Protein AF-A0A497EZC7-F1 (afdb_monomer_lite)

pLDDT: mean 90.72, std 11.77, range [41.47, 98.62]

Foldseek 3Di:
DDDDLVNLVVVCVVVPDDPVRNVVVVVVVLVVQVKDKDKADWDQALQRQLVRVVVVQVVVCVVVVADPVQQVVLVVVVSVVSVVVCVVVVGGRFTWMKMWIWGWDQDPVRGTHIHTDDMDIGTDDDPDDDDDD

Radius of gyration: 20.05 Å; chains: 1; bounding box: 45×36×68 Å

Organism: NCBI:txid2056631

Secondary structure (DSSP, 8-state):
-PPPHHHHHHHHHHTT--HHHHHHHHHHHHH----EEEEPPPBSSHHHHHHHHHHHHHHHHHHTT--HHHHHHHHHHHHHHHHHHHHHTT-TTS-EEEEEEEEEEEPTTS-EEEEEEEEEEEE----------

Sequence (133 aa):
MSETKEELIKRLKAEGFSDEQIEKILAALEGRIATRQVVTRISPTGRGALFRLKRAFYAIVNSEKADRLKSAEFWKEFAGKIVEASTKHGIQDKPCRIRMEYAIKVTSEGVKVVKPIAATIEVYDKVEEVKVL

Structure (mmCIF, N/CA/C/O backbone):
data_AF-A0A497EZC7-F1
#
_entry.id   AF-A0A497EZC7-F1
#
loop_
_atom_site.group_PDB
_atom_site.id
_atom_site.type_symbol
_atom_site.label_atom_id
_atom_site.label_alt_id
_atom_site.label_comp_id
_atom_site.label_asym_id
_atom_site.label_entity_id
_atom_site.label_seq_id
_atom_site.pdbx_PDB_ins_code
_atom_site.Cartn_x
_atom_site.Cartn_y
_atom_site.Cartn_z
_atom_site.occupancy
_atom_site.B_iso_or_equiv
_atom_site.auth_seq_id
_atom_site.auth_comp_id
_atom_site.auth_asym_id
_atom_site.auth_atom_id
_atom_site.pdbx_PDB_model_num
ATOM 1 N N . MET A 1 1 ? -28.432 -11.520 11.188 1.00 41.47 1 MET A N 1
ATOM 2 C CA . MET A 1 1 ? -28.153 -11.076 12.568 1.00 41.47 1 MET A CA 1
ATOM 3 C C . MET A 1 1 ? -26.749 -11.552 12.889 1.00 41.47 1 MET A C 1
ATOM 5 O O . MET A 1 1 ? -26.530 -12.754 12.836 1.00 41.47 1 MET A O 1
ATOM 9 N N . SER A 1 2 ? -25.778 -10.652 13.040 1.00 52.66 2 SER A N 1
ATOM 10 C CA . SER A 1 2 ? -24.414 -11.040 13.419 1.00 52.66 2 SER A CA 1
ATOM 11 C C . SER A 1 2 ? -24.382 -11.327 14.918 1.00 52.66 2 SER A C 1
ATOM 13 O O . SER A 1 2 ? -24.794 -10.464 15.688 1.00 52.66 2 SER A O 1
ATOM 15 N N . GLU A 1 3 ? -23.910 -12.510 15.305 1.00 72.88 3 GLU A N 1
ATOM 16 C CA . GLU A 1 3 ? -23.627 -12.870 16.701 1.00 72.88 3 GLU A CA 1
ATOM 17 C C . GLU A 1 3 ? -22.699 -11.814 17.326 1.00 72.88 3 GLU A C 1
ATOM 19 O O . GLU A 1 3 ? -21.714 -11.393 16.708 1.00 72.88 3 GLU A O 1
ATOM 24 N N . THR A 1 4 ? -23.041 -11.328 18.517 1.00 79.62 4 THR A N 1
ATOM 25 C CA . THR A 1 4 ? -22.244 -10.315 19.220 1.00 79.62 4 THR A CA 1
ATOM 26 C C . THR A 1 4 ? -21.006 -10.945 19.868 1.00 79.62 4 THR A C 1
ATOM 28 O O . THR A 1 4 ? -20.967 -12.142 20.155 1.00 79.62 4 THR A O 1
ATOM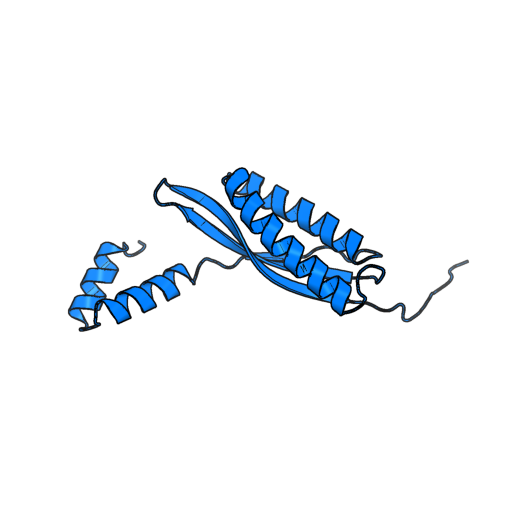 31 N N . LYS A 1 5 ? -19.959 -10.144 20.122 1.00 75.88 5 LYS A N 1
ATOM 32 C CA . LYS A 1 5 ? -18.698 -10.627 20.724 1.00 75.88 5 LYS A CA 1
ATOM 33 C C . LYS A 1 5 ? -18.929 -11.342 22.066 1.00 75.88 5 LYS A C 1
ATOM 35 O O . LYS A 1 5 ? -18.256 -12.325 22.361 1.00 75.88 5 LYS A O 1
ATOM 40 N N . GLU A 1 6 ? -19.888 -10.865 22.855 1.00 80.75 6 GLU A N 1
ATOM 41 C CA . GLU A 1 6 ? -20.237 -11.421 24.167 1.00 80.75 6 GLU A CA 1
ATOM 42 C C . GLU A 1 6 ? -20.952 -12.775 24.069 1.00 80.75 6 GLU A C 1
ATOM 44 O O . GLU A 1 6 ? -20.659 -13.685 24.848 1.00 80.75 6 GLU A O 1
ATOM 49 N N . GLU A 1 7 ? -21.842 -12.938 23.087 1.00 86.38 7 GLU A N 1
ATOM 50 C CA . GLU A 1 7 ? -22.513 -14.213 22.801 1.00 86.38 7 GLU A CA 1
ATOM 51 C C . GLU A 1 7 ? -21.506 -15.270 22.340 1.00 86.38 7 GLU A C 1
ATOM 53 O O . GLU A 1 7 ? -21.516 -16.397 22.839 1.00 86.38 7 GLU A O 1
ATOM 58 N N . LEU A 1 8 ? -20.563 -14.873 21.480 1.00 81.88 8 LEU A N 1
ATOM 59 C CA . LEU A 1 8 ? -19.504 -15.751 20.996 1.00 81.88 8 LEU A CA 1
ATOM 60 C C . LEU A 1 8 ? -18.570 -16.208 22.132 1.00 81.88 8 LEU A C 1
ATOM 62 O O . LEU A 1 8 ? -18.237 -17.389 22.211 1.00 81.88 8 LEU A O 1
ATOM 66 N N . ILE A 1 9 ? -18.182 -15.309 23.048 1.00 85.12 9 ILE A N 1
ATOM 67 C CA . ILE A 1 9 ? -17.377 -15.672 24.229 1.00 85.12 9 ILE A CA 1
ATOM 68 C C . ILE A 1 9 ? -18.137 -16.660 25.117 1.00 85.12 9 ILE A C 1
ATOM 70 O O . ILE A 1 9 ? -17.564 -17.666 25.533 1.00 85.12 9 ILE A O 1
ATOM 74 N N . LYS A 1 10 ? -19.424 -16.409 25.398 1.00 89.56 10 LYS A N 1
ATOM 75 C CA . LYS A 1 10 ? -20.251 -17.330 26.193 1.00 89.56 10 LYS A CA 1
ATOM 76 C C . LYS A 1 10 ? -20.334 -18.714 25.557 1.00 89.56 10 LYS A C 1
ATOM 78 O O . LYS A 1 10 ? -20.199 -19.705 26.271 1.00 89.56 10 LYS A O 1
ATOM 83 N N . ARG A 1 11 ? -20.515 -18.786 24.235 1.00 89.88 11 ARG A N 1
ATOM 84 C CA . ARG A 1 11 ? -20.578 -20.057 23.505 1.00 89.88 11 ARG A CA 1
ATOM 85 C C . ARG A 1 11 ? -19.255 -20.814 23.571 1.00 89.88 11 ARG A C 1
ATOM 87 O O . ARG A 1 11 ? -19.248 -21.979 23.944 1.00 89.88 11 ARG A O 1
ATOM 94 N N . LEU A 1 12 ? -18.137 -20.141 23.300 1.00 87.94 12 LEU A N 1
ATOM 95 C CA . LEU A 1 12 ? -16.814 -20.770 23.339 1.00 87.94 12 LEU A CA 1
ATOM 96 C C . LEU A 1 12 ? -16.434 -21.240 24.755 1.00 87.94 12 LEU A C 1
ATOM 98 O O . LEU A 1 12 ? -15.834 -22.300 24.908 1.00 87.94 12 LEU A O 1
ATOM 102 N N . LYS A 1 13 ? -16.841 -20.511 25.804 1.00 88.56 13 LYS A N 1
ATOM 103 C CA . LYS A 1 13 ? -16.687 -20.981 27.191 1.00 88.56 13 LYS A CA 1
ATOM 104 C C . LYS A 1 13 ? -17.543 -22.213 27.484 1.00 88.56 13 LYS A C 1
ATOM 106 O O . LYS A 1 13 ? -17.064 -23.135 28.135 1.00 88.56 13 LYS A O 1
ATOM 111 N N . ALA A 1 14 ? -18.784 -22.251 26.995 1.00 90.25 14 ALA A N 1
ATOM 112 C CA . ALA A 1 14 ? -19.667 -23.410 27.147 1.00 90.25 14 ALA A CA 1
ATOM 113 C C . ALA A 1 14 ? -19.164 -24.647 26.377 1.00 90.25 14 ALA A C 1
ATOM 115 O O . ALA A 1 14 ? -19.369 -25.771 26.824 1.00 90.25 14 ALA A O 1
ATOM 116 N N . GLU A 1 15 ? -18.462 -24.440 25.261 1.00 90.50 15 GLU A N 1
ATOM 117 C CA . GLU A 1 15 ? -17.773 -25.483 24.487 1.00 90.50 15 GLU A CA 1
ATOM 118 C C . GLU A 1 15 ? -16.445 -25.941 25.132 1.00 90.50 15 GLU A C 1
ATOM 120 O O . GLU A 1 15 ? -15.810 -26.871 24.639 1.00 90.50 15 GLU A O 1
ATOM 125 N N . GLY A 1 16 ? -16.035 -25.332 26.253 1.00 89.56 16 GLY A N 1
ATOM 126 C CA . GLY A 1 16 ? -14.880 -25.760 27.045 1.00 89.56 16 GLY A CA 1
ATOM 127 C C . GLY A 1 16 ? -13.530 -25.208 26.582 1.00 89.56 16 GLY A C 1
ATOM 128 O O . GLY A 1 16 ? -12.494 -25.714 27.012 1.00 89.56 16 GLY A O 1
ATOM 129 N N . PHE A 1 17 ? -13.510 -24.179 25.729 1.00 89.44 17 PHE A N 1
ATOM 130 C CA . PHE A 1 17 ? -12.264 -23.505 25.361 1.00 89.44 17 PHE A CA 1
ATOM 131 C C . PHE A 1 17 ? -11.688 -22.723 26.549 1.00 89.44 17 PHE A C 1
ATOM 133 O O . PHE A 1 17 ? -12.419 -22.050 27.280 1.00 89.44 17 PHE A O 1
ATOM 140 N N . SER A 1 18 ? -10.364 -22.772 26.719 1.00 90.25 18 SER A N 1
ATOM 141 C CA . SER A 1 18 ? -9.673 -21.945 27.712 1.00 90.25 18 SER A CA 1
ATOM 142 C C . SER A 1 18 ? -9.696 -20.468 27.315 1.00 90.25 18 SER A C 1
ATOM 144 O O . SER A 1 18 ? -9.788 -20.137 26.131 1.00 90.25 18 SER A O 1
ATOM 146 N N . ASP A 1 19 ? -9.554 -19.566 28.289 1.00 82.38 19 ASP A N 1
ATOM 147 C CA . ASP A 1 19 ? -9.511 -18.123 28.018 1.00 82.38 19 ASP A CA 1
ATOM 148 C C . ASP A 1 19 ? -8.410 -17.761 26.995 1.00 82.38 19 ASP A C 1
ATOM 150 O O . ASP A 1 19 ? -8.657 -16.969 26.087 1.00 82.38 19 ASP A O 1
ATOM 154 N N . GLU A 1 20 ? -7.250 -18.430 27.038 1.00 80.50 20 GLU A N 1
ATOM 155 C CA . GLU A 1 20 ? -6.172 -18.266 26.047 1.00 80.50 20 GLU A CA 1
ATOM 156 C C . GLU A 1 20 ? -6.570 -18.734 24.637 1.00 80.50 20 GLU A C 1
ATOM 158 O O . GLU A 1 20 ? -6.218 -18.102 23.639 1.00 80.50 20 GLU A O 1
ATOM 163 N N . GLN A 1 21 ? -7.308 -19.843 24.515 1.00 83.25 21 GLN A N 1
ATOM 164 C CA . GLN A 1 21 ? -7.793 -20.329 23.219 1.00 83.25 21 GLN A CA 1
ATOM 165 C C . GLN A 1 21 ? -8.860 -19.399 22.645 1.00 83.25 21 GLN A C 1
ATOM 167 O O . GLN A 1 21 ? -8.840 -19.113 21.447 1.00 83.25 21 GLN A O 1
ATOM 172 N N . ILE A 1 22 ? -9.757 -18.897 23.495 1.00 84.81 22 ILE A N 1
ATOM 173 C CA . ILE A 1 22 ? -10.784 -17.923 23.121 1.00 84.81 22 ILE A CA 1
ATOM 174 C C . ILE A 1 22 ? -10.127 -16.638 22.631 1.00 84.81 22 ILE A C 1
ATOM 176 O O . ILE A 1 22 ? -10.505 -16.133 21.578 1.00 84.81 22 ILE A O 1
ATOM 180 N N . GLU A 1 23 ? -9.102 -16.143 23.322 1.00 78.25 23 GLU A N 1
ATOM 181 C CA . GLU A 1 23 ? -8.352 -14.962 22.898 1.00 78.25 23 GLU A CA 1
ATOM 182 C C . GLU A 1 23 ? -7.668 -15.182 21.541 1.00 78.25 23 GLU A C 1
ATOM 184 O O . GLU A 1 23 ? -7.738 -14.324 20.662 1.00 78.25 23 GLU A O 1
ATOM 189 N N . LYS A 1 24 ? -7.101 -16.370 21.306 1.00 73.94 24 LYS A N 1
ATOM 190 C CA . LYS A 1 24 ? -6.490 -16.739 20.019 1.00 73.94 24 LYS A CA 1
ATOM 191 C C . LYS A 1 24 ? -7.513 -16.834 18.882 1.00 73.94 24 LYS A C 1
ATOM 193 O O . LYS A 1 24 ? -7.238 -16.387 17.769 1.00 73.94 24 LYS A O 1
ATOM 198 N N . ILE A 1 25 ? -8.690 -17.400 19.152 1.00 78.81 25 ILE A N 1
ATOM 199 C CA . ILE A 1 25 ? -9.801 -17.530 18.196 1.00 78.81 25 ILE A CA 1
ATOM 200 C C . ILE A 1 25 ? -10.400 -16.159 17.885 1.00 78.81 25 ILE A C 1
ATOM 202 O O . ILE A 1 25 ? -10.635 -15.846 16.720 1.00 78.81 25 ILE A O 1
ATOM 206 N N . LEU A 1 26 ? -10.596 -15.319 18.902 1.00 76.31 26 LEU A N 1
ATOM 207 C CA . LEU A 1 26 ? -11.054 -13.944 18.740 1.00 76.31 26 LEU A CA 1
ATOM 208 C C . LEU A 1 26 ? -10.027 -13.115 17.981 1.00 76.31 26 LEU A C 1
ATOM 210 O O . LEU A 1 26 ? -10.413 -12.433 17.047 1.00 76.31 26 LEU A O 1
ATOM 214 N N . ALA A 1 27 ? -8.736 -13.230 18.282 1.00 66.44 27 ALA A N 1
ATOM 215 C CA . ALA A 1 27 ? -7.679 -12.571 17.521 1.00 66.44 27 ALA A CA 1
ATOM 216 C C . ALA A 1 27 ? -7.612 -13.069 16.066 1.00 66.44 27 ALA A C 1
ATOM 218 O O . ALA A 1 27 ? -7.333 -12.286 15.160 1.00 66.44 27 ALA A O 1
ATOM 219 N N . ALA A 1 28 ? -7.907 -14.348 15.810 1.00 63.75 28 ALA A N 1
ATOM 220 C CA . ALA A 1 28 ? -7.988 -14.904 14.459 1.00 63.75 28 ALA A CA 1
ATOM 221 C C . ALA A 1 28 ? -9.260 -14.466 13.707 1.00 63.75 28 ALA A C 1
ATOM 223 O O . ALA A 1 28 ? -9.206 -14.233 12.500 1.00 63.75 28 ALA A O 1
ATOM 224 N N . LEU A 1 29 ? -10.394 -14.307 14.396 1.00 66.44 29 LEU A N 1
ATOM 225 C CA . LEU A 1 29 ? -11.658 -13.798 13.846 1.00 66.44 29 LEU A CA 1
ATOM 226 C C . LEU A 1 29 ? -11.623 -12.284 13.625 1.00 66.44 29 LEU A C 1
ATOM 228 O O . LEU A 1 29 ? -12.000 -11.812 12.558 1.00 66.44 29 LEU A O 1
ATOM 232 N N . GLU A 1 30 ? -11.088 -11.533 14.582 1.00 60.34 30 GLU A N 1
ATOM 233 C CA . GLU A 1 30 ? -10.699 -10.133 14.422 1.00 60.34 30 GLU A CA 1
ATOM 234 C C . GLU A 1 30 ? -9.596 -9.995 13.372 1.00 60.34 30 GLU A C 1
ATOM 236 O O . GLU A 1 30 ? -9.479 -8.938 12.775 1.00 60.34 30 GLU A O 1
ATOM 241 N N . GLY A 1 31 ? -8.806 -11.045 13.120 1.00 48.03 31 GLY A N 1
ATOM 242 C CA . GLY A 1 31 ? -7.839 -11.166 12.029 1.00 48.03 31 GLY A CA 1
ATOM 243 C C . GLY A 1 31 ? -8.476 -11.471 10.669 1.00 48.03 31 GLY A C 1
ATOM 244 O O . GLY A 1 31 ? -7.932 -11.053 9.649 1.00 48.03 31 GLY A O 1
ATOM 245 N N . ARG A 1 32 ? -9.683 -12.061 10.633 1.00 49.59 32 ARG A N 1
ATOM 246 C CA . ARG A 1 32 ? -10.578 -12.090 9.458 1.00 49.59 32 ARG A CA 1
ATOM 247 C C . ARG A 1 32 ? -11.246 -10.726 9.237 1.00 49.59 32 ARG A C 1
ATOM 249 O O . ARG A 1 32 ? -12.400 -10.643 8.816 1.00 49.59 32 ARG A O 1
ATOM 256 N N . ILE A 1 33 ? -10.505 -9.639 9.468 1.00 57.84 33 ILE A N 1
ATOM 257 C CA . ILE A 1 33 ? -10.818 -8.344 8.868 1.00 57.84 33 ILE A CA 1
ATOM 258 C C . ILE A 1 33 ? -10.995 -8.616 7.388 1.00 57.84 33 ILE A C 1
ATOM 260 O O . ILE A 1 33 ? -10.109 -9.219 6.778 1.00 57.84 33 ILE A O 1
ATOM 264 N N . ALA A 1 34 ? -12.127 -8.195 6.824 1.00 63.91 34 ALA A N 1
ATOM 265 C CA . ALA A 1 34 ? -12.334 -8.217 5.387 1.00 63.91 34 ALA A CA 1
ATOM 266 C C . ALA A 1 34 ? -11.110 -7.571 4.729 1.00 63.91 34 ALA A C 1
ATOM 268 O O . ALA A 1 34 ? -10.932 -6.350 4.775 1.00 63.91 34 ALA A O 1
ATOM 269 N N . THR A 1 35 ? -10.220 -8.419 4.217 1.00 80.81 35 THR A N 1
ATOM 270 C CA . THR A 1 35 ? -8.949 -7.986 3.663 1.00 80.81 35 THR A CA 1
ATOM 271 C C . THR A 1 35 ? -9.271 -7.477 2.282 1.00 80.81 35 THR A C 1
ATOM 273 O O . THR A 1 35 ? -9.842 -8.183 1.452 1.00 80.81 35 THR A O 1
ATOM 276 N N . ARG A 1 36 ? -8.989 -6.201 2.073 1.00 94.25 36 ARG A N 1
ATOM 277 C CA . ARG A 1 36 ? -9.261 -5.515 0.820 1.00 94.25 36 ARG A CA 1
ATOM 278 C C . ARG A 1 36 ? -7.958 -5.332 0.074 1.00 94.25 36 ARG A C 1
ATOM 280 O O . ARG A 1 36 ? -6.881 -5.324 0.668 1.00 94.25 36 ARG A O 1
ATOM 287 N N . GLN A 1 37 ? -8.064 -5.176 -1.236 1.00 96.50 37 GLN A N 1
ATOM 288 C CA . GLN A 1 37 ? -6.910 -4.997 -2.100 1.00 96.50 37 GLN A CA 1
ATOM 289 C C . GLN A 1 37 ? -7.035 -3.718 -2.908 1.00 96.50 37 GLN A C 1
ATOM 291 O O . GLN A 1 37 ? -8.118 -3.330 -3.342 1.00 96.50 37 GLN A O 1
ATOM 296 N N . VAL A 1 38 ? -5.894 -3.081 -3.139 1.00 97.31 38 VAL A N 1
ATOM 297 C CA . VAL A 1 38 ? -5.753 -2.004 -4.111 1.00 97.31 38 VAL A CA 1
ATOM 298 C C . VAL A 1 38 ? -4.547 -2.287 -4.990 1.00 97.31 38 VAL A C 1
ATOM 300 O O . VAL A 1 38 ? -3.487 -2.686 -4.509 1.00 97.31 38 VAL A O 1
ATOM 303 N N . VAL A 1 39 ? -4.717 -2.107 -6.297 1.00 97.94 39 VAL A N 1
ATOM 304 C CA . VAL A 1 39 ? -3.686 -2.390 -7.298 1.00 97.94 39 VAL A CA 1
ATOM 305 C C . VAL A 1 39 ? -3.390 -1.112 -8.064 1.00 97.94 39 VAL A C 1
ATOM 307 O O . VAL A 1 39 ? -4.302 -0.445 -8.557 1.00 97.94 39 VAL A O 1
ATOM 310 N N . THR A 1 40 ? -2.115 -0.750 -8.180 1.00 97.94 40 THR A N 1
ATOM 311 C CA . THR A 1 40 ? -1.719 0.367 -9.038 1.00 97.94 40 THR A CA 1
ATOM 312 C C . THR A 1 40 ? -1.719 -0.053 -10.506 1.00 97.94 40 THR A C 1
ATOM 314 O O . THR A 1 40 ? -1.439 -1.199 -10.851 1.00 97.94 40 THR A O 1
ATOM 317 N N . ARG A 1 41 ? -1.934 0.906 -11.412 1.00 97.44 41 ARG A N 1
ATOM 318 C CA . ARG A 1 41 ? -1.517 0.727 -12.813 1.00 97.44 41 ARG A CA 1
ATOM 319 C C . ARG A 1 41 ? 0.005 0.540 -12.890 1.00 97.44 41 ARG A C 1
ATOM 321 O O . ARG A 1 41 ? 0.718 0.992 -11.986 1.00 97.44 41 ARG A O 1
ATOM 328 N N . ILE A 1 42 ? 0.482 -0.081 -13.971 1.00 97.88 42 ILE A N 1
ATOM 329 C CA . ILE A 1 42 ? 1.918 -0.154 -14.271 1.00 97.88 42 ILE A CA 1
ATOM 330 C C . ILE A 1 42 ? 2.463 1.272 -14.348 1.00 97.88 42 ILE A C 1
ATOM 332 O O . ILE A 1 42 ? 1.848 2.163 -14.940 1.00 97.88 42 ILE A O 1
ATOM 336 N N . SER A 1 43 ? 3.585 1.492 -13.678 1.00 98.00 43 SER A N 1
ATOM 337 C CA . SER A 1 43 ? 4.330 2.743 -13.702 1.00 98.00 43 SER A CA 1
ATOM 338 C C . SER A 1 43 ? 5.693 2.498 -14.336 1.00 98.00 43 SER A C 1
ATOM 340 O O . SER A 1 43 ? 6.238 1.416 -14.135 1.00 98.00 43 SER A O 1
ATOM 342 N N . PRO A 1 44 ? 6.272 3.488 -15.040 1.00 97.44 44 PRO A N 1
ATOM 343 C CA . PRO A 1 44 ? 7.596 3.343 -15.649 1.00 97.44 44 PRO A CA 1
ATOM 344 C C . PRO A 1 44 ? 8.719 3.054 -14.645 1.00 97.44 44 PRO A C 1
ATOM 346 O O . PRO A 1 44 ? 9.746 2.514 -15.027 1.00 97.44 44 PRO A O 1
ATOM 349 N N . THR A 1 45 ? 8.526 3.410 -13.370 1.00 98.06 45 THR A N 1
ATOM 350 C CA . THR A 1 45 ? 9.504 3.206 -12.295 1.00 98.06 45 THR A CA 1
ATOM 351 C C . THR A 1 45 ? 8.836 2.720 -11.010 1.00 98.06 45 THR A C 1
ATOM 353 O O . THR A 1 45 ? 7.676 3.058 -10.728 1.00 98.06 45 THR A O 1
ATOM 356 N N . GLY A 1 46 ? 9.602 2.017 -10.170 1.00 97.50 46 GLY A N 1
ATOM 357 C CA . GLY A 1 46 ? 9.204 1.628 -8.818 1.00 97.50 46 GLY A CA 1
ATOM 358 C C . GLY A 1 46 ? 8.836 2.806 -7.924 1.00 97.50 46 GLY A C 1
ATOM 359 O O . GLY A 1 46 ? 7.834 2.752 -7.205 1.00 97.50 46 GLY A O 1
ATOM 360 N N . ARG A 1 47 ? 9.576 3.918 -8.024 1.00 97.69 47 ARG A N 1
ATOM 361 C CA . ARG A 1 47 ? 9.238 5.161 -7.302 1.00 97.69 47 ARG A CA 1
ATOM 362 C C . ARG A 1 47 ? 7.874 5.708 -7.741 1.00 97.69 47 ARG A C 1
ATOM 364 O O . ARG A 1 47 ? 7.069 6.117 -6.902 1.00 97.69 47 ARG A O 1
ATOM 371 N N . GLY A 1 48 ? 7.580 5.654 -9.041 1.00 98.06 48 GLY A N 1
ATOM 372 C CA . GLY A 1 48 ? 6.285 6.050 -9.596 1.00 98.06 48 GLY A CA 1
ATOM 373 C C . GLY A 1 48 ? 5.135 5.163 -9.112 1.00 98.06 48 GLY A C 1
ATOM 374 O O . GLY A 1 48 ? 4.078 5.679 -8.736 1.00 98.06 48 GLY A O 1
ATOM 375 N N . ALA A 1 49 ? 5.348 3.847 -9.053 1.00 98.38 49 ALA A N 1
ATOM 376 C CA . ALA A 1 49 ? 4.349 2.912 -8.541 1.00 98.38 49 ALA A CA 1
ATOM 377 C C . ALA A 1 49 ? 4.038 3.171 -7.058 1.00 98.38 49 ALA A C 1
ATOM 379 O O . ALA A 1 49 ? 2.867 3.263 -6.686 1.00 98.38 49 ALA A O 1
ATOM 380 N N . LEU A 1 50 ? 5.062 3.395 -6.224 1.00 98.38 50 LEU A N 1
ATOM 381 C CA . LEU A 1 50 ? 4.879 3.740 -4.809 1.00 98.38 50 LEU A CA 1
AT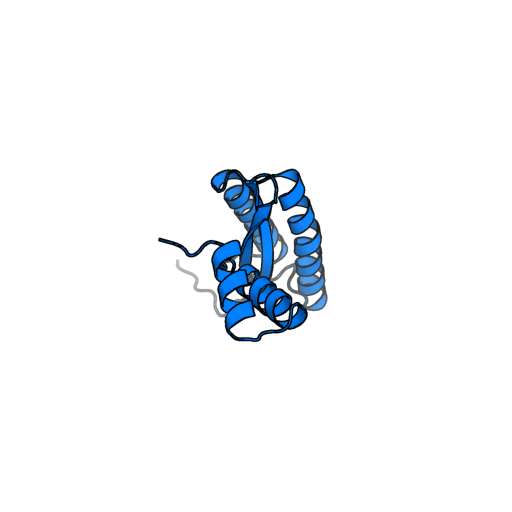OM 382 C C . LEU A 1 50 ? 4.138 5.073 -4.628 1.00 98.38 50 LEU A C 1
ATOM 384 O O . LEU A 1 50 ? 3.249 5.178 -3.782 1.00 98.38 50 LEU A O 1
ATOM 388 N N . PHE A 1 51 ? 4.439 6.085 -5.446 1.00 98.31 51 PHE A N 1
ATOM 389 C CA . PHE A 1 51 ? 3.713 7.356 -5.412 1.00 98.31 51 PHE A CA 1
ATOM 390 C C . PHE A 1 51 ? 2.226 7.184 -5.758 1.00 98.31 51 PHE A C 1
ATOM 392 O O . PHE A 1 51 ? 1.355 7.751 -5.090 1.00 98.31 51 PHE A O 1
ATOM 399 N N . ARG A 1 52 ? 1.905 6.361 -6.765 1.00 98.38 52 ARG A N 1
ATOM 400 C CA . ARG A 1 52 ? 0.511 6.020 -7.094 1.00 98.38 52 ARG A CA 1
ATOM 401 C C . ARG A 1 52 ? -0.169 5.263 -5.961 1.00 98.38 52 ARG A C 1
ATOM 403 O O . ARG A 1 52 ? -1.312 5.584 -5.638 1.00 98.38 52 ARG A O 1
ATOM 410 N N . LEU A 1 53 ? 0.529 4.316 -5.336 1.00 98.62 53 LEU A N 1
ATOM 411 C CA . LEU A 1 53 ? 0.003 3.573 -4.196 1.00 98.62 53 LEU A CA 1
ATOM 412 C C . LEU A 1 53 ? -0.300 4.502 -3.016 1.00 98.62 53 LEU A C 1
ATOM 414 O O . LEU A 1 53 ? -1.385 4.415 -2.451 1.00 98.62 53 LEU A O 1
ATOM 418 N N . LYS A 1 54 ? 0.592 5.454 -2.708 1.00 98.56 54 LYS A N 1
ATOM 419 C CA . LYS A 1 54 ? 0.360 6.489 -1.687 1.00 98.56 54 LYS A CA 1
ATOM 420 C C . LYS A 1 54 ? -0.942 7.245 -1.945 1.00 98.56 54 LYS A C 1
ATOM 422 O O . LYS A 1 54 ? -1.749 7.427 -1.038 1.00 98.56 54 LYS A O 1
ATOM 427 N N . ARG A 1 55 ? -1.166 7.687 -3.186 1.00 98.44 55 ARG A N 1
ATOM 428 C CA . ARG A 1 55 ? -2.401 8.397 -3.559 1.00 98.44 55 ARG A CA 1
ATOM 429 C C . ARG A 1 55 ? -3.636 7.518 -3.380 1.00 98.44 55 ARG A C 1
ATOM 431 O O . ARG A 1 55 ? -4.636 7.997 -2.855 1.00 98.44 55 ARG A O 1
ATOM 438 N N . ALA A 1 56 ? -3.553 6.253 -3.783 1.00 98.25 56 ALA A N 1
ATOM 439 C CA . ALA A 1 56 ? -4.643 5.301 -3.617 1.00 98.25 56 ALA A CA 1
ATOM 440 C C . ALA A 1 56 ? -4.948 5.037 -2.132 1.00 98.25 56 ALA A C 1
ATOM 442 O O . ALA A 1 56 ? -6.109 5.059 -1.738 1.00 98.25 56 ALA A O 1
ATOM 443 N N . PHE A 1 57 ? -3.917 4.894 -1.294 1.00 98.44 57 PHE A N 1
ATOM 444 C CA . PHE A 1 57 ? -4.059 4.749 0.153 1.00 98.44 57 PHE A CA 1
ATOM 445 C C . PHE A 1 57 ? -4.829 5.922 0.775 1.00 98.44 57 PHE A C 1
ATOM 447 O O . PHE A 1 57 ? -5.827 5.710 1.458 1.00 98.44 57 PHE A O 1
ATOM 454 N N . TYR A 1 58 ? -4.430 7.167 0.496 1.00 98.31 58 TYR A N 1
ATOM 455 C CA . TYR A 1 58 ? -5.134 8.330 1.051 1.00 98.31 58 TYR A CA 1
ATOM 456 C C . TYR A 1 58 ? -6.540 8.521 0.470 1.00 98.31 58 TYR A C 1
ATOM 458 O O . TYR A 1 58 ? -7.416 9.027 1.169 1.00 98.31 58 TYR A O 1
ATOM 466 N N . ALA A 1 59 ? -6.787 8.091 -0.771 1.00 98.25 59 ALA A N 1
ATOM 467 C CA . ALA A 1 59 ? -8.142 8.042 -1.315 1.00 98.25 59 ALA A CA 1
ATOM 468 C C . ALA A 1 59 ? -9.021 7.050 -0.533 1.00 98.25 59 ALA A C 1
ATOM 470 O O . ALA A 1 59 ? -10.146 7.396 -0.177 1.00 98.25 59 ALA A O 1
ATOM 471 N N . ILE A 1 60 ? -8.488 5.869 -0.190 1.00 97.75 60 ILE A N 1
ATOM 472 C CA . ILE A 1 60 ? -9.179 4.872 0.642 1.00 97.75 60 ILE A CA 1
ATOM 473 C C . ILE A 1 60 ? -9.475 5.443 2.032 1.00 97.75 60 ILE A C 1
ATOM 475 O O . ILE A 1 60 ? -10.628 5.407 2.457 1.00 97.75 60 ILE A O 1
ATOM 479 N N . VAL A 1 61 ? -8.476 6.025 2.707 1.00 97.88 61 VAL A N 1
ATOM 480 C CA . VAL A 1 61 ? -8.637 6.657 4.034 1.00 97.88 61 VAL A CA 1
ATOM 481 C C . VAL A 1 61 ? -9.775 7.678 4.027 1.00 97.88 61 VAL A C 1
ATOM 483 O O . VAL A 1 61 ? -10.650 7.630 4.891 1.00 97.88 61 VAL A O 1
ATOM 486 N N . ASN A 1 62 ? -9.803 8.555 3.020 1.00 97.12 62 ASN A N 1
ATOM 487 C CA . ASN A 1 62 ? -10.860 9.553 2.879 1.00 97.12 62 ASN A CA 1
ATOM 488 C C . ASN A 1 62 ? -12.230 8.908 2.604 1.00 97.12 62 ASN A C 1
ATOM 490 O O . ASN A 1 62 ? -13.218 9.294 3.224 1.00 97.12 62 ASN A O 1
ATOM 494 N N . SER A 1 63 ? -12.300 7.921 1.703 1.00 96.25 63 SER A N 1
ATOM 495 C CA . SER A 1 63 ? -13.560 7.250 1.345 1.00 96.25 63 SER A CA 1
ATOM 496 C C . SER A 1 63 ? -14.186 6.490 2.516 1.00 96.25 63 SER A C 1
ATOM 498 O O . SER A 1 63 ? -15.402 6.483 2.681 1.00 96.25 63 SER A O 1
ATOM 500 N N . GLU A 1 64 ? -13.348 5.910 3.376 1.00 94.31 64 GLU A N 1
ATOM 501 C CA . GLU A 1 64 ? -13.782 5.166 4.555 1.00 94.31 64 GLU A CA 1
ATOM 502 C C . GLU A 1 64 ? -14.098 6.062 5.750 1.00 94.31 64 GLU A C 1
ATOM 504 O O . GLU A 1 64 ? -14.557 5.550 6.771 1.00 94.31 64 GLU A O 1
ATOM 509 N N . LYS A 1 65 ? -13.865 7.379 5.632 1.00 95.38 65 LYS A N 1
ATOM 510 C CA . LYS A 1 65 ? -13.924 8.336 6.746 1.00 95.38 65 LYS A CA 1
ATOM 511 C C . LYS A 1 65 ? -13.079 7.855 7.936 1.00 95.38 65 LYS A C 1
ATOM 513 O O . LYS A 1 65 ? -13.499 7.936 9.086 1.00 95.38 65 LYS A O 1
ATOM 518 N N . ALA A 1 66 ? -11.915 7.283 7.634 1.00 95.00 66 ALA A N 1
ATOM 519 C CA . ALA A 1 66 ? -11.005 6.734 8.626 1.00 95.00 66 A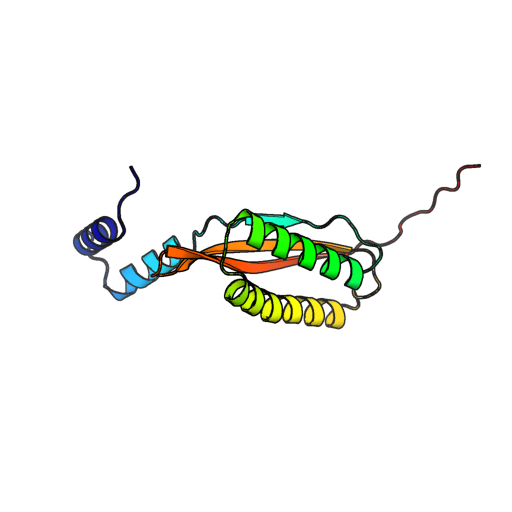LA A CA 1
ATOM 520 C C . ALA A 1 66 ? -10.134 7.830 9.259 1.00 95.00 66 ALA A C 1
ATOM 522 O O . ALA A 1 66 ? -9.886 8.872 8.649 1.00 95.00 66 ALA A O 1
ATOM 523 N N . ASP A 1 67 ? -9.618 7.564 10.458 1.00 96.38 67 ASP A N 1
ATOM 524 C CA . ASP A 1 67 ? -8.639 8.413 11.130 1.00 96.38 67 ASP A CA 1
ATOM 525 C C . ASP A 1 67 ? -7.406 8.589 10.243 1.00 96.38 67 ASP A C 1
ATOM 527 O O . ASP A 1 67 ? -6.657 7.644 9.963 1.00 96.38 67 ASP A O 1
ATOM 531 N N . ARG A 1 68 ? -7.195 9.827 9.800 1.00 96.56 68 ARG A N 1
ATOM 532 C CA . ARG A 1 68 ? -6.112 10.183 8.892 1.00 96.56 68 ARG A CA 1
ATOM 533 C C . ARG A 1 68 ? -4.742 10.092 9.552 1.00 96.56 68 ARG A C 1
ATOM 535 O O . ARG A 1 68 ? -3.802 9.676 8.877 1.00 96.56 68 ARG A O 1
ATOM 542 N N . LEU A 1 69 ? -4.616 10.497 10.815 1.00 96.31 69 LEU A N 1
ATOM 543 C CA . LEU A 1 69 ? -3.335 10.532 11.520 1.00 96.31 69 LEU A CA 1
ATOM 544 C C . LEU A 1 69 ? -2.866 9.107 11.793 1.00 96.31 69 LEU A C 1
ATOM 546 O O . LEU A 1 69 ? -1.787 8.717 11.348 1.00 96.31 69 LEU A O 1
ATOM 550 N N . LYS A 1 70 ? -3.735 8.289 12.389 1.00 95.69 70 LYS A N 1
ATOM 551 C CA . LYS A 1 70 ? -3.406 6.902 12.727 1.00 95.69 70 LYS A CA 1
ATOM 552 C C . LYS A 1 70 ? -3.181 6.034 11.489 1.00 95.69 70 LYS A C 1
ATOM 554 O O . LYS A 1 70 ? -2.263 5.218 11.446 1.00 95.69 70 LYS A O 1
ATOM 559 N N . SER A 1 71 ? -3.966 6.246 10.430 1.00 96.88 71 SER A N 1
ATOM 560 C CA . SER A 1 71 ? -3.729 5.569 9.147 1.00 96.88 71 SER A CA 1
ATOM 561 C C . SER A 1 71 ? -2.398 6.013 8.514 1.00 96.88 71 SER A C 1
ATOM 563 O O . SER A 1 71 ? -1.696 5.197 7.916 1.00 96.88 71 SER A O 1
ATOM 565 N N . ALA A 1 72 ? -2.006 7.286 8.653 1.00 97.62 72 ALA A N 1
ATOM 566 C CA . ALA A 1 72 ? -0.737 7.788 8.124 1.00 97.62 72 ALA A CA 1
ATOM 567 C C . ALA A 1 72 ? 0.491 7.193 8.834 1.00 97.62 72 ALA A C 1
ATOM 569 O O . ALA A 1 72 ? 1.507 6.973 8.174 1.00 97.62 72 ALA A O 1
ATOM 570 N N . GLU A 1 73 ? 0.403 6.893 10.131 1.00 97.38 73 GLU A N 1
ATOM 571 C CA . GLU A 1 73 ? 1.462 6.194 10.871 1.00 97.38 73 GLU A CA 1
ATOM 572 C C . GLU A 1 73 ? 1.699 4.789 10.309 1.00 97.38 73 GLU A C 1
ATOM 574 O O 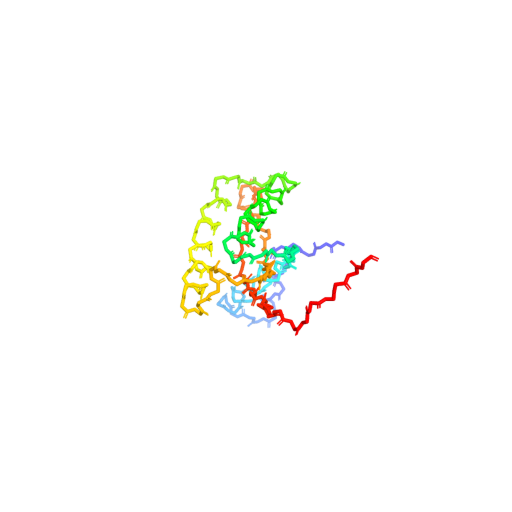. GLU A 1 73 ? 2.824 4.459 9.924 1.00 97.38 73 GLU A O 1
ATOM 579 N N . PHE A 1 74 ? 0.628 4.001 10.147 1.00 96.81 74 PHE A N 1
ATOM 580 C CA . PHE A 1 74 ? 0.717 2.674 9.528 1.00 96.81 74 PHE A CA 1
ATOM 581 C C . PHE A 1 74 ? 1.236 2.740 8.093 1.00 96.81 74 PHE A C 1
ATOM 583 O O . PHE A 1 74 ? 2.033 1.899 7.677 1.00 96.81 74 PHE A O 1
ATOM 590 N N . TRP A 1 75 ? 0.817 3.752 7.333 1.00 98.00 75 TRP A N 1
ATOM 591 C CA . TRP A 1 75 ? 1.342 3.980 5.993 1.00 98.00 75 TRP A CA 1
ATOM 592 C C . TRP A 1 75 ? 2.839 4.279 5.998 1.00 98.00 75 TRP A C 1
ATOM 594 O O . TRP A 1 75 ? 3.555 3.722 5.174 1.00 98.00 75 TRP A O 1
ATOM 604 N N . LYS A 1 76 ? 3.327 5.145 6.894 1.00 98.19 76 LYS A N 1
ATOM 605 C CA . LYS A 1 76 ? 4.745 5.524 6.949 1.00 98.19 76 LYS A CA 1
ATOM 606 C C . LYS A 1 76 ? 5.628 4.304 7.201 1.00 98.19 76 LYS A C 1
ATOM 608 O O . LYS A 1 76 ? 6.600 4.105 6.475 1.00 98.19 76 LYS A O 1
ATOM 613 N N . GLU A 1 77 ? 5.262 3.485 8.183 1.00 97.62 77 GLU A N 1
ATOM 614 C CA . GLU A 1 77 ? 5.973 2.243 8.496 1.00 97.62 77 GLU A CA 1
ATOM 615 C C . GLU A 1 77 ? 5.962 1.283 7.296 1.00 97.62 77 GLU A C 1
ATOM 617 O O . GLU A 1 77 ? 6.999 0.770 6.871 1.00 97.62 77 GLU A O 1
ATOM 622 N N . PHE A 1 78 ? 4.789 1.076 6.699 1.00 98.31 78 PHE A N 1
ATOM 623 C CA . PHE A 1 78 ? 4.624 0.128 5.606 1.00 98.31 78 PHE A CA 1
ATOM 624 C C . PHE A 1 78 ? 5.302 0.579 4.304 1.00 98.31 78 PHE A C 1
ATOM 626 O O . PHE A 1 78 ? 5.930 -0.220 3.611 1.00 98.31 78 PHE A O 1
ATOM 633 N N . ALA A 1 79 ? 5.233 1.870 3.983 1.00 98.19 79 ALA A N 1
ATOM 634 C CA . ALA A 1 79 ? 5.926 2.450 2.841 1.00 98.19 79 ALA A CA 1
ATOM 635 C C . ALA A 1 79 ? 7.448 2.313 2.980 1.00 98.19 79 ALA A C 1
ATOM 637 O O . ALA A 1 79 ? 8.110 2.044 1.980 1.00 98.19 79 ALA A O 1
ATOM 638 N N . GLY A 1 80 ? 7.989 2.428 4.200 1.00 98.31 80 GLY A N 1
ATOM 639 C CA . GLY A 1 80 ? 9.397 2.142 4.488 1.00 98.31 80 GLY A CA 1
ATOM 640 C C . GLY A 1 80 ? 9.793 0.727 4.061 1.00 98.31 80 GLY A C 1
ATOM 641 O O . GLY A 1 80 ? 10.719 0.564 3.271 1.00 98.31 80 GLY A O 1
ATOM 642 N N . LYS A 1 81 ? 9.000 -0.279 4.452 1.00 98.19 81 LYS A N 1
ATOM 643 C CA . LYS A 1 81 ? 9.213 -1.688 4.064 1.00 98.19 81 LYS A CA 1
ATOM 644 C C . LYS A 1 81 ? 9.188 -1.895 2.544 1.00 98.19 81 LYS A C 1
ATOM 646 O O . LYS A 1 81 ? 10.003 -2.642 2.005 1.00 98.19 81 LYS A O 1
ATOM 651 N N . ILE A 1 82 ? 8.290 -1.209 1.827 1.00 98.12 82 ILE A N 1
ATOM 652 C CA . ILE A 1 82 ? 8.251 -1.253 0.353 1.00 98.12 82 ILE A CA 1
ATOM 653 C C . ILE A 1 82 ? 9.521 -0.639 -0.247 1.00 98.12 82 ILE A C 1
ATOM 655 O O . ILE A 1 82 ? 10.067 -1.183 -1.207 1.00 98.12 82 ILE A O 1
ATOM 659 N N . VAL A 1 83 ? 9.994 0.490 0.290 1.00 98.12 83 VAL A N 1
ATOM 660 C CA . VAL A 1 83 ? 11.224 1.149 -0.178 1.00 98.12 83 VAL A CA 1
ATOM 661 C C . VAL A 1 83 ? 12.437 0.255 0.056 1.00 98.12 83 VAL A C 1
ATOM 663 O O . VAL A 1 83 ? 13.238 0.078 -0.861 1.00 98.12 83 VAL A O 1
ATOM 666 N N . GLU A 1 84 ? 12.553 -0.350 1.235 1.00 98.12 84 GLU A N 1
ATOM 667 C CA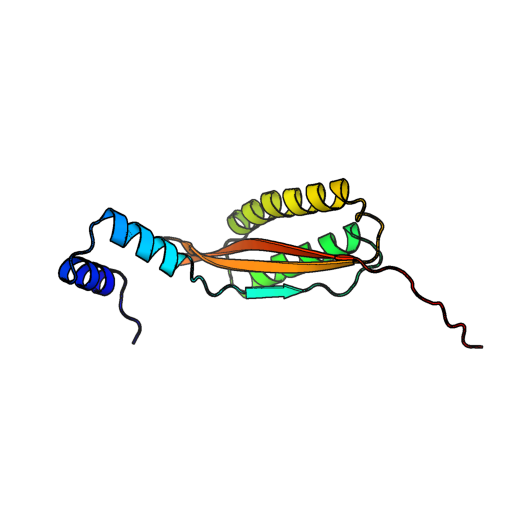 . GLU A 1 84 ? 13.626 -1.290 1.570 1.00 98.12 84 GLU A CA 1
ATOM 668 C C . GLU A 1 84 ? 13.638 -2.489 0.619 1.00 98.12 84 GLU A C 1
ATOM 670 O O . GLU A 1 84 ? 14.667 -2.776 0.006 1.00 98.12 84 GLU A O 1
ATOM 675 N N . ALA A 1 85 ? 12.486 -3.135 0.409 1.00 97.50 85 ALA A N 1
ATOM 676 C CA . ALA A 1 85 ? 12.358 -4.243 -0.535 1.00 97.50 85 ALA A CA 1
ATOM 677 C C . ALA A 1 85 ? 12.699 -3.812 -1.973 1.00 97.50 85 ALA A C 1
ATOM 679 O O . ALA A 1 85 ? 13.496 -4.459 -2.650 1.00 97.50 85 ALA A O 1
ATOM 680 N N . SER A 1 86 ? 12.159 -2.681 -2.433 1.00 97.06 86 SER A N 1
ATOM 681 C CA . SER A 1 86 ? 12.434 -2.134 -3.767 1.00 97.06 86 SER A CA 1
ATOM 682 C C . SER A 1 86 ? 13.921 -1.839 -3.980 1.00 97.06 86 SER A C 1
ATOM 684 O O . SER A 1 86 ? 14.461 -2.100 -5.054 1.00 97.06 86 SER A O 1
ATOM 686 N N . THR A 1 87 ? 14.604 -1.345 -2.947 1.00 97.12 87 THR A N 1
ATOM 687 C CA . THR A 1 87 ? 16.047 -1.071 -2.977 1.00 97.12 87 THR A CA 1
ATOM 688 C C . THR A 1 87 ? 16.846 -2.366 -3.024 1.00 97.12 87 THR A C 1
ATOM 690 O O . THR A 1 87 ? 17.664 -2.543 -3.923 1.00 97.12 87 THR A O 1
ATOM 693 N N . LYS A 1 88 ? 16.554 -3.302 -2.113 1.00 97.88 88 LYS A N 1
ATOM 694 C CA . LYS A 1 88 ? 17.214 -4.610 -2.023 1.00 97.88 88 LYS A CA 1
ATOM 695 C C . LYS A 1 88 ? 17.154 -5.394 -3.338 1.00 97.88 88 LYS A C 1
ATOM 697 O O . LYS A 1 88 ? 18.101 -6.097 -3.670 1.00 97.88 88 LYS A O 1
ATOM 702 N N . HIS A 1 89 ? 16.055 -5.270 -4.079 1.00 97.44 89 HIS A N 1
ATOM 703 C CA . HIS A 1 89 ? 15.827 -5.986 -5.336 1.00 97.44 89 HIS A CA 1
ATOM 704 C C . HIS A 1 89 ? 16.101 -5.146 -6.601 1.00 97.44 89 HIS A C 1
ATOM 706 O O . HIS A 1 89 ? 15.836 -5.615 -7.708 1.00 97.44 89 HIS A O 1
ATOM 712 N N . GLY A 1 90 ? 16.610 -3.913 -6.475 1.00 97.00 90 GLY A N 1
ATOM 713 C CA . GLY A 1 90 ? 16.944 -3.060 -7.624 1.00 97.00 90 GLY A CA 1
ATOM 714 C C . GLY A 1 90 ? 15.739 -2.670 -8.494 1.00 97.00 90 GLY A C 1
ATOM 715 O O . GLY A 1 90 ? 15.843 -2.623 -9.718 1.00 97.00 90 GLY A O 1
ATOM 716 N N . ILE A 1 91 ? 14.577 -2.428 -7.880 1.00 97.38 91 ILE A N 1
ATOM 717 C CA . ILE A 1 91 ? 13.294 -2.178 -8.566 1.00 97.38 91 ILE A CA 1
ATOM 718 C C . ILE A 1 91 ? 13.012 -0.676 -8.747 1.00 97.38 91 ILE A C 1
ATOM 720 O O . ILE A 1 91 ? 12.137 -0.295 -9.523 1.00 97.38 91 ILE A O 1
ATOM 724 N N . GLN A 1 92 ? 13.746 0.202 -8.055 1.00 94.56 92 GLN A N 1
ATOM 725 C CA . GLN A 1 92 ? 13.426 1.635 -7.978 1.00 94.56 92 GLN A CA 1
ATOM 726 C C . GLN A 1 92 ? 13.208 2.303 -9.348 1.00 94.56 92 GLN A C 1
ATOM 728 O O . GLN A 1 92 ? 12.285 3.109 -9.484 1.00 94.56 92 GLN A O 1
ATOM 733 N N . ASP A 1 93 ? 14.006 1.917 -10.344 1.00 96.44 93 ASP A N 1
ATOM 734 C CA . ASP A 1 93 ? 14.006 2.455 -11.709 1.00 96.44 93 ASP A CA 1
ATOM 735 C C . ASP A 1 93 ? 13.398 1.501 -12.753 1.00 96.44 93 ASP A C 1
ATOM 737 O O . ASP A 1 93 ? 13.428 1.789 -13.945 1.00 96.44 93 ASP A O 1
ATOM 741 N N . LYS A 1 94 ? 12.810 0.377 -12.321 1.00 97.88 94 LYS A N 1
ATOM 742 C CA . LYS A 1 94 ? 12.184 -0.605 -13.218 1.00 97.88 94 LYS A CA 1
ATOM 743 C C . LYS A 1 94 ? 10.679 -0.369 -13.374 1.00 97.88 94 LYS A C 1
ATOM 745 O O . LYS A 1 94 ? 10.030 0.015 -12.392 1.00 97.88 94 LYS A O 1
ATOM 750 N N . PRO A 1 95 ? 10.092 -0.663 -14.548 1.00 98.25 95 PRO A N 1
ATOM 751 C CA . PRO A 1 95 ? 8.649 -0.678 -14.712 1.00 98.25 95 PRO A CA 1
ATOM 752 C C . PRO A 1 95 ? 8.006 -1.681 -13.758 1.00 98.25 95 PRO A C 1
ATOM 754 O O . PRO A 1 95 ? 8.384 -2.851 -13.717 1.00 98.25 95 PRO A O 1
ATOM 757 N N . CYS A 1 96 ? 7.037 -1.236 -12.964 1.00 98.38 96 CYS A N 1
ATOM 758 C CA . CYS A 1 96 ? 6.375 -2.123 -12.015 1.00 98.38 96 CYS A CA 1
ATOM 759 C C . CYS A 1 96 ? 4.955 -1.667 -11.664 1.00 98.38 96 CYS A C 1
ATOM 761 O O . CYS A 1 96 ? 4.550 -0.526 -11.919 1.00 98.38 96 CYS A O 1
ATOM 763 N N . ARG A 1 97 ? 4.186 -2.568 -11.051 1.00 98.25 97 ARG A N 1
ATOM 764 C CA . ARG A 1 97 ? 2.960 -2.235 -10.314 1.00 98.25 97 ARG A CA 1
ATOM 765 C C . ARG A 1 97 ? 3.027 -2.800 -8.903 1.00 98.25 97 ARG A C 1
ATOM 767 O O . ARG A 1 97 ? 3.718 -3.785 -8.659 1.00 98.25 97 ARG A O 1
ATOM 774 N N . ILE A 1 98 ? 2.287 -2.187 -7.985 1.00 98.56 98 ILE A N 1
ATOM 775 C CA . ILE A 1 98 ? 2.193 -2.649 -6.603 1.00 98.56 98 ILE A CA 1
ATOM 776 C C . ILE A 1 98 ? 0.741 -3.005 -6.301 1.00 98.56 98 ILE A C 1
ATOM 778 O O . ILE A 1 98 ? -0.173 -2.203 -6.516 1.00 98.56 98 ILE A O 1
ATOM 782 N N . ARG A 1 99 ? 0.541 -4.215 -5.789 1.00 98.38 99 ARG A N 1
ATOM 783 C CA . ARG A 1 99 ? -0.701 -4.670 -5.163 1.00 98.38 99 ARG A CA 1
ATOM 784 C C . ARG A 1 99 ? -0.517 -4.572 -3.661 1.00 98.38 99 ARG A C 1
ATOM 786 O O . ARG A 1 99 ? 0.464 -5.098 -3.154 1.00 98.38 99 ARG A O 1
ATOM 793 N N . MET A 1 100 ? -1.433 -3.910 -2.968 1.00 98.19 100 MET A N 1
ATOM 794 C CA . MET A 1 100 ? -1.419 -3.792 -1.512 1.00 98.19 100 MET A CA 1
ATOM 795 C C . MET A 1 100 ? -2.691 -4.390 -0.930 1.00 98.19 100 MET A C 1
ATOM 797 O O . MET A 1 100 ? -3.797 -4.036 -1.338 1.00 98.19 100 MET A O 1
ATOM 801 N N . GLU A 1 101 ? -2.511 -5.256 0.053 1.00 97.25 101 GLU A N 1
ATOM 802 C CA . GLU A 1 101 ? -3.553 -5.765 0.933 1.00 97.25 101 GLU A CA 1
ATOM 803 C C . GLU A 1 101 ? -3.664 -4.870 2.160 1.00 97.25 101 GLU A C 1
ATOM 805 O O . GLU A 1 101 ? -2.656 -4.437 2.723 1.00 97.25 101 GLU A O 1
ATOM 810 N N . TYR A 1 102 ? -4.890 -4.580 2.582 1.00 96.12 102 TYR A N 1
ATOM 811 C CA . TYR A 1 102 ? -5.148 -3.745 3.743 1.00 96.12 102 TYR A CA 1
ATOM 812 C C . TYR A 1 102 ? -6.395 -4.188 4.504 1.00 96.12 102 TYR A C 1
ATOM 814 O O . TYR A 1 102 ? -7.326 -4.783 3.960 1.00 96.12 102 TYR A O 1
ATOM 822 N N . ALA A 1 103 ? -6.405 -3.841 5.782 1.00 93.25 103 ALA A N 1
ATOM 823 C CA . ALA A 1 103 ? -7.505 -4.029 6.708 1.00 93.25 103 ALA A CA 1
ATOM 824 C C . ALA A 1 103 ? -8.114 -2.679 7.086 1.00 93.25 103 ALA A C 1
ATOM 826 O O . ALA A 1 103 ? -7.413 -1.667 7.173 1.00 93.25 103 ALA A O 1
ATOM 827 N N . ILE A 1 104 ? -9.409 -2.689 7.391 1.00 92.25 104 ILE A N 1
ATOM 828 C CA . ILE A 1 104 ? -10.068 -1.594 8.103 1.00 92.25 104 ILE A CA 1
ATOM 829 C C . ILE A 1 104 ? -10.357 -2.086 9.513 1.00 92.25 104 ILE A C 1
ATOM 831 O O . ILE A 1 104 ? -11.148 -3.007 9.700 1.00 92.25 104 ILE A O 1
ATOM 835 N N . LYS A 1 105 ? -9.698 -1.479 10.496 1.00 88.88 105 LYS A N 1
ATOM 836 C CA . LYS A 1 105 ? -9.944 -1.735 11.917 1.00 88.88 105 LYS A CA 1
ATOM 837 C C . LYS A 1 105 ? -10.899 -0.687 12.460 1.00 88.88 105 LYS A C 1
ATOM 839 O O . LYS A 1 105 ? -10.795 0.472 12.076 1.00 88.88 105 LYS A O 1
ATOM 844 N N . VAL A 1 106 ? -11.787 -1.082 13.361 1.00 86.31 106 VAL A N 1
ATOM 845 C CA . VAL A 1 106 ? -12.596 -0.150 14.154 1.00 86.31 106 VAL A CA 1
ATOM 846 C C . VAL A 1 106 ? -11.968 -0.094 15.543 1.00 86.31 106 VAL A C 1
ATOM 848 O O . VAL A 1 106 ? -11.717 -1.140 16.139 1.00 86.31 106 VAL A O 1
ATOM 851 N N . THR A 1 107 ? -11.616 1.099 16.021 1.00 80.75 107 THR A N 1
ATOM 852 C CA . THR A 1 107 ? -11.090 1.288 17.379 1.00 80.75 107 THR A CA 1
ATOM 853 C C . THR A 1 107 ? -12.195 1.082 18.416 1.00 80.75 107 THR A C 1
ATOM 855 O O . THR A 1 107 ? -13.379 1.071 18.084 1.00 80.75 107 THR A O 1
ATOM 858 N N . SER A 1 108 ? -11.819 0.971 19.691 1.00 76.19 108 SER A N 1
ATOM 859 C CA . SER A 1 108 ? -12.759 0.955 20.823 1.00 76.19 108 SER A CA 1
ATOM 860 C C . SER A 1 108 ? -13.688 2.177 20.864 1.00 76.19 108 SER A C 1
ATOM 862 O O . SER A 1 108 ? -14.784 2.094 21.400 1.00 76.19 108 SER A O 1
ATOM 864 N N . GLU A 1 109 ? -13.276 3.289 20.256 1.00 81.25 109 GLU A N 1
ATOM 865 C CA . GLU A 1 109 ? -14.034 4.543 20.143 1.00 81.25 109 GLU A CA 1
ATOM 866 C C . GLU A 1 109 ? -14.934 4.589 18.890 1.00 81.25 109 GLU A C 1
ATOM 868 O O . GLU A 1 109 ? -15.509 5.625 18.568 1.00 81.25 109 GLU A O 1
ATOM 873 N N . GLY A 1 110 ? -15.037 3.489 18.134 1.00 83.12 110 GLY A N 1
ATOM 874 C CA . GLY A 1 110 ? -15.843 3.417 16.911 1.00 83.12 110 GLY A CA 1
ATOM 875 C C . GLY A 1 110 ? -15.192 4.057 15.678 1.00 83.12 110 GLY A C 1
ATOM 876 O O . GLY A 1 110 ? -15.824 4.152 14.624 1.00 83.12 110 GLY A O 1
ATOM 877 N N . VAL A 1 111 ? -13.927 4.476 15.766 1.00 89.62 111 VAL A N 1
ATOM 878 C CA . VAL A 1 111 ? -13.220 5.159 14.675 1.00 89.62 111 VAL A CA 1
ATOM 879 C C . VAL A 1 111 ? -12.566 4.140 13.744 1.00 89.62 111 VAL A C 1
ATOM 881 O O . VAL A 1 111 ? -11.852 3.236 14.179 1.00 89.62 111 VAL A O 1
ATOM 884 N N . LYS A 1 112 ? -12.785 4.277 12.434 1.00 92.3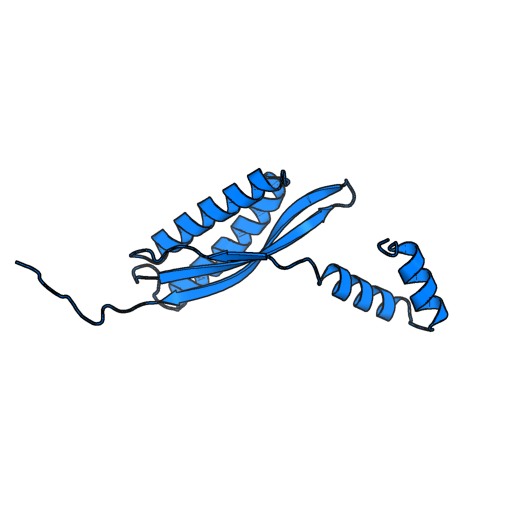8 112 LYS A N 1
ATOM 885 C CA . LYS A 1 112 ? -12.140 3.420 11.430 1.00 92.38 112 LYS A CA 1
ATOM 886 C C . LYS A 1 112 ? -10.678 3.805 11.232 1.00 92.38 112 LYS A C 1
ATOM 888 O O . LYS A 1 112 ? -10.344 4.982 11.194 1.00 92.38 112 LYS A O 1
ATOM 893 N N . VAL A 1 113 ? -9.817 2.822 11.000 1.00 94.94 113 VAL A N 1
ATOM 894 C CA . VAL A 1 113 ? -8.402 3.017 10.672 1.00 94.94 113 VAL A CA 1
ATOM 895 C C . VAL A 1 113 ? -8.012 2.080 9.540 1.00 94.94 113 VAL A C 1
ATOM 897 O O . VAL A 1 113 ? -8.298 0.882 9.595 1.00 94.94 113 VAL A O 1
ATOM 900 N N . VAL A 1 114 ? -7.337 2.611 8.521 1.00 96.12 114 VAL A N 1
ATOM 901 C CA . VAL A 1 114 ? -6.833 1.820 7.394 1.00 96.12 114 VAL A CA 1
ATOM 902 C C . VAL A 1 114 ? -5.413 1.369 7.709 1.00 96.12 114 VAL A C 1
ATOM 904 O O . VAL A 1 114 ? -4.520 2.194 7.903 1.00 96.12 114 VAL A O 1
ATOM 907 N N . LYS A 1 115 ? -5.192 0.055 7.737 1.00 95.94 115 LYS A N 1
ATOM 908 C CA . LYS A 1 115 ? -3.889 -0.549 8.021 1.00 95.94 115 LYS A CA 1
ATOM 909 C C . LYS A 1 115 ? -3.434 -1.415 6.841 1.00 95.94 115 LYS A C 1
ATOM 911 O O . LYS A 1 115 ? -4.071 -2.438 6.586 1.00 95.94 115 LYS A O 1
ATOM 916 N N . PRO A 1 116 ? -2.344 -1.058 6.139 1.00 97.25 116 PRO A N 1
ATOM 917 C CA . PRO A 1 116 ? -1.702 -1.958 5.185 1.00 97.25 116 PRO A CA 1
ATOM 918 C C . PRO A 1 116 ? -1.214 -3.244 5.872 1.00 97.25 116 PRO A C 1
ATOM 920 O O . PRO A 1 116 ? -0.751 -3.202 7.013 1.00 97.25 116 PRO A O 1
ATOM 923 N N . ILE A 1 117 ? -1.329 -4.378 5.183 1.00 95.75 117 ILE A N 1
ATOM 924 C CA . ILE A 1 117 ? -0.966 -5.712 5.686 1.00 95.75 117 ILE A CA 1
ATOM 925 C C . ILE A 1 117 ? 0.228 -6.258 4.906 1.00 95.75 117 ILE A C 1
ATOM 927 O O . ILE A 1 117 ? 1.251 -6.597 5.496 1.00 95.75 117 ILE A O 1
ATOM 931 N N . ALA A 1 118 ? 0.096 -6.328 3.583 1.00 96.69 118 ALA A N 1
ATOM 932 C CA . ALA A 1 118 ? 1.076 -6.936 2.694 1.00 96.69 118 ALA A CA 1
ATOM 933 C C . ALA A 1 118 ? 1.085 -6.230 1.338 1.00 96.69 118 ALA A C 1
ATOM 935 O O . ALA A 1 118 ? 0.139 -5.527 0.974 1.00 96.69 118 ALA A O 1
ATOM 936 N N . ALA A 1 119 ? 2.193 -6.359 0.613 1.00 97.69 119 ALA A N 1
ATOM 937 C CA . ALA A 1 119 ? 2.317 -5.815 -0.726 1.00 97.69 119 ALA A CA 1
ATOM 938 C C . ALA A 1 119 ? 3.134 -6.744 -1.617 1.00 97.69 119 ALA A C 1
ATOM 940 O O . ALA A 1 119 ? 4.135 -7.317 -1.191 1.00 97.69 119 ALA A O 1
ATOM 941 N N . THR A 1 120 ? 2.720 -6.838 -2.874 1.00 98.38 120 THR A N 1
ATOM 942 C CA . THR A 1 120 ? 3.431 -7.550 -3.933 1.00 98.38 120 THR A CA 1
ATOM 943 C C . THR A 1 120 ? 3.862 -6.537 -4.981 1.00 98.38 120 THR A C 1
ATOM 945 O O . THR A 1 120 ? 3.038 -5.751 -5.459 1.00 98.38 120 THR A O 1
ATOM 948 N N . ILE A 1 121 ? 5.148 -6.551 -5.333 1.00 98.25 121 ILE A N 1
ATOM 949 C CA . ILE A 1 121 ? 5.707 -5.724 -6.404 1.00 98.25 121 ILE A CA 1
ATOM 950 C C . ILE A 1 121 ? 5.879 -6.614 -7.633 1.00 98.25 121 ILE A C 1
ATOM 952 O O . ILE A 1 121 ? 6.679 -7.544 -7.620 1.00 98.25 121 ILE A O 1
ATOM 956 N N . GLU A 1 122 ? 5.121 -6.331 -8.685 1.00 98.25 122 GLU A N 1
ATOM 957 C CA . GLU A 1 122 ? 5.252 -7.010 -9.973 1.00 98.25 122 GLU A CA 1
ATOM 958 C C . GLU A 1 122 ? 6.121 -6.159 -10.889 1.00 98.25 122 GLU A C 1
ATOM 960 O O . GLU A 1 122 ? 5.763 -5.018 -11.187 1.00 98.25 122 GLU A O 1
ATOM 965 N N . VAL A 1 123 ? 7.264 -6.704 -11.296 1.00 98.19 123 VAL A N 1
ATOM 966 C CA . VAL A 1 123 ? 8.273 -6.033 -12.123 1.00 98.19 123 VAL A CA 1
ATOM 967 C C . VAL A 1 123 ? 8.139 -6.518 -13.560 1.00 98.19 123 VAL A C 1
ATOM 969 O O . VAL A 1 123 ? 7.913 -7.705 -13.787 1.00 98.19 123 VAL A O 1
ATOM 972 N N . TYR A 1 124 ? 8.274 -5.603 -14.513 1.00 97.50 124 TYR A N 1
ATOM 973 C CA . TYR A 1 124 ? 8.154 -5.889 -15.937 1.00 97.50 124 TYR A CA 1
ATOM 974 C C . TYR A 1 124 ? 9.421 -5.476 -16.668 1.00 97.50 124 TYR A C 1
ATOM 976 O O . TYR A 1 124 ? 9.978 -4.407 -16.407 1.00 97.50 124 TYR A O 1
ATOM 984 N N . ASP A 1 125 ? 9.804 -6.294 -17.638 1.00 95.06 125 ASP A N 1
ATOM 985 C CA . ASP A 1 125 ? 10.864 -5.991 -18.585 1.00 95.06 125 ASP A CA 1
ATOM 986 C C . ASP A 1 125 ? 10.261 -5.619 -19.943 1.00 95.06 125 ASP A C 1
ATOM 988 O O . ASP A 1 125 ? 9.172 -6.069 -20.316 1.00 95.06 125 ASP A O 1
ATOM 992 N N . LYS A 1 126 ? 10.968 -4.770 -20.695 1.00 93.88 126 LYS A N 1
ATOM 993 C CA . LYS A 1 126 ? 10.605 -4.481 -22.084 1.00 93.88 126 LYS A CA 1
ATOM 994 C C . LYS A 1 126 ? 10.940 -5.710 -22.926 1.00 93.88 126 LYS A C 1
ATOM 996 O O . LYS A 1 126 ? 12.109 -6.064 -23.032 1.00 93.88 126 LYS A O 1
ATOM 1001 N N . VAL A 1 127 ? 9.923 -6.327 -23.520 1.00 97.06 127 VAL A N 1
ATOM 1002 C CA . VAL A 1 127 ? 10.097 -7.500 -24.392 1.00 97.06 127 VAL A CA 1
ATOM 1003 C C . VAL A 1 127 ? 10.375 -7.070 -25.828 1.00 97.06 127 VAL A C 1
ATOM 1005 O O . VAL A 1 127 ? 11.332 -7.526 -26.441 1.00 97.06 127 VAL A O 1
ATOM 1008 N N . GLU A 1 128 ? 9.567 -6.153 -26.351 1.00 95.69 128 GLU A N 1
ATOM 1009 C CA . GLU A 1 128 ? 9.654 -5.697 -27.733 1.00 95.69 128 GLU A CA 1
ATOM 1010 C C . GLU A 1 128 ? 9.257 -4.224 -27.857 1.00 95.69 128 GLU A C 1
ATOM 1012 O O . GLU A 1 128 ? 8.671 -3.630 -26.947 1.00 95.69 128 GLU A O 1
ATOM 1017 N N . GLU A 1 129 ? 9.602 -3.628 -28.992 1.00 95.75 129 GLU A N 1
ATOM 1018 C CA . GLU A 1 129 ? 9.230 -2.268 -29.358 1.00 95.75 129 GLU A CA 1
ATOM 1019 C C . GLU A 1 129 ? 8.775 -2.274 -30.816 1.00 95.75 129 GLU A C 1
ATOM 1021 O O . GLU A 1 129 ? 9.557 -2.566 -31.720 1.00 95.75 129 GLU A O 1
ATOM 1026 N N . VAL A 1 130 ? 7.494 -1.982 -31.040 1.00 96.75 130 VAL A N 1
ATOM 1027 C CA . VAL A 1 130 ? 6.894 -1.978 -32.376 1.00 96.75 130 VAL A CA 1
ATOM 1028 C C . VAL A 1 130 ? 6.794 -0.538 -32.857 1.00 96.75 130 VAL A C 1
ATOM 1030 O O . VAL A 1 130 ? 6.038 0.264 -32.307 1.00 96.75 130 VAL A O 1
ATOM 1033 N N . LYS A 1 131 ? 7.561 -0.201 -33.894 1.00 95.62 131 LYS A N 1
ATOM 1034 C CA . LYS A 1 131 ? 7.477 1.100 -34.556 1.00 95.62 131 LYS A CA 1
ATOM 1035 C C . LYS A 1 131 ? 6.367 1.064 -35.604 1.00 95.62 131 LYS A C 1
ATOM 1037 O O . LYS A 1 131 ? 6.413 0.242 -36.514 1.00 95.62 131 LYS A O 1
ATOM 1042 N N . VAL A 1 132 ? 5.408 1.976 -35.494 1.00 93.75 132 VAL A N 1
ATOM 1043 C CA . VAL A 1 132 ? 4.389 2.225 -36.523 1.00 93.75 132 VAL A CA 1
ATOM 1044 C C . VAL A 1 132 ? 4.777 3.508 -37.260 1.00 93.75 132 VAL A C 1
ATOM 1046 O O . VAL A 1 132 ? 5.181 4.476 -36.611 1.00 93.75 132 VAL A O 1
ATOM 1049 N N . LEU A 1 133 ? 4.732 3.480 -38.594 1.00 85.00 133 LEU A N 1
ATOM 1050 C CA . LEU A 1 133 ? 5.028 4.612 -39.480 1.00 85.00 133 LEU A CA 1
ATOM 1051 C C . LEU A 1 133 ? 3.735 5.212 -40.029 1.00 85.00 133 LEU A C 1
ATOM 1053 O O . LEU A 1 133 ? 2.821 4.414 -40.335 1.00 85.00 133 LEU A O 1
#